Protein AF-A0A656JUF0-F1 (afdb_monomer)

Foldseek 3Di:
DVVCLVVVPDDDDDDPDDLCVPQDDDDCVVVSVVVSVSVVCSPDPVSNVD

Secondary structure (DSSP, 8-state):
-HHHHHTT-------SS-GGGS--SSTTHHHHHHHHHHHHHHTSHHHH--

pLDDT: mean 91.79, std 5.99, range [59.25, 97.69]

Mean predicted aligned error: 3.23 Å

Solvent-accessible surface area (backbone atoms only — not comparable to full-atom values): 3374 Å² total; per-residue (Å²): 104,69,68,36,60,78,66,60,48,91,79,90,84,87,68,101,58,58,80,86,60,75,67,80,72,62,96,53,46,71,64,48,50,56,53,52,53,50,55,59,50,67,70,38,74,73,51,72,73,112

InterPro domains:
  IPR005654 ATPase, AFG1-like [PF03969] (2-47)

Sequence (50 aa):
MDECYDRRIPLYVEAPVPMNELYTQGYLSFAFRRTLSRLQEMQLERFTES

Structure (mmCIF, N/CA/C/O backbone):
data_AF-A0A656JUF0-F1
#
_entry.id   AF-A0A656JUF0-F1
#
loop_
_atom_site.group_PDB
_atom_site.id
_atom_site.type_symbol
_atom_site.label_atom_id
_atom_site.label_alt_id
_atom_site.label_comp_id
_atom_site.label_asym_id
_atom_site.label_entity_id
_atom_site.label_seq_id
_atom_site.pdbx_PDB_ins_code
_atom_site.Cartn_x
_atom_site.Cartn_y
_atom_site.Cartn_z
_atom_site.occupancy
_atom_site.B_iso_or_equiv
_atom_site.auth_seq_id
_atom_site.auth_comp_id
_atom_site.auth_asym_id
_atom_site.auth_atom_id
_atom_site.pdbx_PDB_model_num
ATOM 1 N N . MET A 1 1 ? -1.021 8.672 1.114 1.00 87.06 1 MET A N 1
ATOM 2 C CA . MET A 1 1 ? -0.652 7.334 1.618 1.00 87.06 1 MET A CA 1
ATOM 3 C C . MET A 1 1 ? -0.126 7.433 3.029 1.00 87.06 1 MET A C 1
ATOM 5 O O . MET A 1 1 ? -0.893 7.124 3.924 1.00 87.06 1 MET A O 1
ATOM 9 N N . ASP A 1 2 ? 1.099 7.925 3.229 1.00 91.56 2 ASP A N 1
ATOM 10 C CA . ASP A 1 2 ? 1.715 7.970 4.564 1.00 91.56 2 ASP A CA 1
ATOM 11 C C . ASP A 1 2 ? 0.883 8.787 5.558 1.00 91.56 2 ASP A C 1
ATOM 13 O O . ASP A 1 2 ? 0.522 8.262 6.596 1.00 91.56 2 ASP A O 1
ATOM 17 N N . GLU A 1 3 ? 0.415 9.978 5.177 1.00 93.88 3 GLU A N 1
ATOM 18 C CA . GLU A 1 3 ? -0.491 10.784 6.014 1.00 93.88 3 GLU A CA 1
ATOM 19 C C . GLU A 1 3 ? -1.801 10.054 6.379 1.00 93.88 3 GLU A C 1
ATOM 21 O O . GLU A 1 3 ? -2.263 10.121 7.513 1.00 93.88 3 GLU A O 1
ATOM 26 N N . CYS A 1 4 ? -2.414 9.337 5.425 1.00 93.44 4 CYS A N 1
ATOM 27 C CA . CYS A 1 4 ? -3.645 8.578 5.676 1.00 93.44 4 CYS A CA 1
ATOM 28 C C . CYS A 1 4 ? -3.385 7.417 6.634 1.00 93.44 4 CYS A C 1
ATOM 30 O O . CYS A 1 4 ? -4.200 7.149 7.508 1.00 93.44 4 CYS A O 1
ATOM 32 N N . TYR A 1 5 ? -2.241 6.755 6.477 1.00 93.88 5 TYR A N 1
ATOM 33 C CA . TYR A 1 5 ? -1.796 5.704 7.373 1.00 93.88 5 TYR A CA 1
ATOM 34 C C . TYR A 1 5 ? -1.531 6.265 8.780 1.00 93.88 5 TYR A C 1
ATOM 36 O O . TYR A 1 5 ? -2.096 5.778 9.754 1.00 93.88 5 TYR A O 1
ATOM 44 N N . ASP A 1 6 ? -0.736 7.331 8.888 1.00 94.44 6 ASP A N 1
ATOM 45 C CA . ASP A 1 6 ? -0.309 7.918 10.163 1.00 94.44 6 ASP A CA 1
ATOM 46 C C . ASP A 1 6 ? -1.506 8.485 10.945 1.00 94.44 6 ASP A C 1
ATOM 48 O O . ASP A 1 6 ? -1.548 8.420 12.173 1.00 94.44 6 ASP A O 1
ATOM 52 N N . ARG A 1 7 ? -2.521 8.990 10.234 1.00 93.88 7 ARG A N 1
ATOM 53 C CA . ARG A 1 7 ? -3.759 9.525 10.819 1.00 93.88 7 ARG A CA 1
ATOM 54 C C . ARG A 1 7 ? -4.918 8.532 10.867 1.00 93.88 7 ARG A C 1
ATOM 56 O O . ARG A 1 7 ? -6.021 8.945 11.218 1.00 93.88 7 ARG A O 1
ATOM 63 N N . ARG A 1 8 ? -4.694 7.266 10.496 1.00 92.06 8 ARG A N 1
ATOM 64 C CA . ARG A 1 8 ? -5.721 6.206 10.425 1.00 92.06 8 ARG A CA 1
ATOM 65 C C . ARG A 1 8 ? -6.982 6.623 9.660 1.00 92.06 8 ARG A C 1
ATOM 67 O O . ARG A 1 8 ? -8.104 6.286 10.026 1.00 92.06 8 ARG A O 1
ATOM 74 N N . ILE A 1 9 ? -6.800 7.377 8.582 1.00 92.00 9 ILE A N 1
ATOM 75 C CA . ILE A 1 9 ? -7.894 7.779 7.704 1.00 92.00 9 ILE A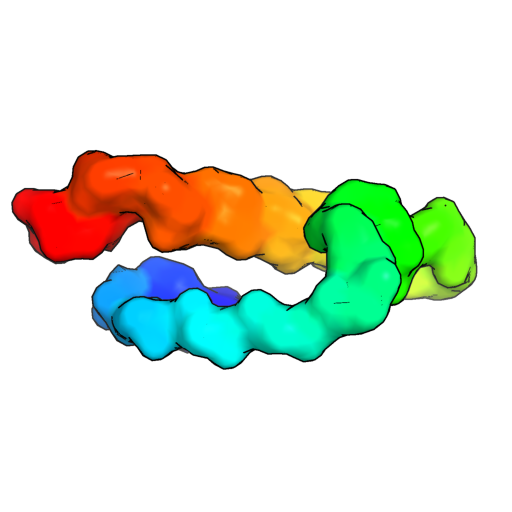 CA 1
ATOM 76 C C . ILE A 1 9 ? -8.221 6.607 6.772 1.00 92.00 9 ILE A C 1
ATOM 78 O O . ILE A 1 9 ? -7.315 6.134 6.075 1.00 92.00 9 ILE A O 1
ATOM 82 N N . PRO A 1 10 ? -9.492 6.159 6.706 1.00 90.06 10 PRO A N 1
ATOM 83 C CA . PRO A 1 10 ? -9.907 5.129 5.765 1.00 90.06 10 PRO A CA 1
ATOM 84 C C . PRO A 1 10 ? -9.552 5.517 4.329 1.00 90.06 10 PRO A C 1
ATOM 86 O O . PRO A 1 10 ? -9.849 6.625 3.878 1.00 90.06 10 PRO A O 1
ATOM 89 N N . LEU A 1 11 ? -8.921 4.594 3.607 1.00 91.88 11 LEU A N 1
ATOM 90 C CA . LEU A 1 11 ? -8.520 4.778 2.219 1.00 91.88 11 LEU A CA 1
ATOM 91 C C . LEU A 1 11 ? -9.132 3.668 1.369 1.00 91.88 11 LEU A C 1
ATOM 93 O O . LEU A 1 11 ? -8.867 2.491 1.597 1.00 91.88 11 LEU A O 1
ATOM 97 N N . TYR A 1 12 ? -9.907 4.057 0.361 1.00 91.88 12 TYR A N 1
ATOM 98 C CA . TYR A 1 12 ? -10.456 3.140 -0.631 1.00 91.88 12 TYR A CA 1
ATOM 99 C C . TYR A 1 12 ? -9.630 3.239 -1.912 1.00 91.88 12 TYR A C 1
ATOM 101 O O . TYR A 1 12 ? -9.417 4.335 -2.432 1.00 91.88 12 TYR A O 1
ATOM 109 N N . VAL A 1 13 ? -9.145 2.098 -2.401 1.00 91.31 13 VAL A N 1
ATOM 110 C CA . VAL A 1 13 ? -8.351 1.998 -3.630 1.00 91.31 13 VAL A CA 1
ATOM 111 C C . VAL A 1 13 ? -8.953 0.908 -4.499 1.00 91.31 13 VAL A C 1
ATOM 113 O O . VAL A 1 13 ? -9.158 -0.211 -4.035 1.00 91.31 13 VAL A O 1
ATOM 116 N N . GLU A 1 14 ? -9.199 1.232 -5.762 1.00 95.25 14 GLU A N 1
ATOM 117 C CA . GLU A 1 14 ? -9.669 0.292 -6.772 1.00 95.25 14 GLU A CA 1
ATOM 118 C C . GLU A 1 14 ? -8.618 0.172 -7.874 1.00 95.25 14 GLU A C 1
ATOM 120 O O . GLU A 1 14 ? -8.031 1.167 -8.307 1.00 95.25 14 GLU A O 1
ATOM 125 N N . ALA A 1 15 ? -8.361 -1.056 -8.312 1.00 95.94 15 ALA A N 1
ATOM 126 C CA . ALA A 1 15 ? -7.436 -1.340 -9.393 1.00 95.94 15 ALA A CA 1
ATOM 127 C C . ALA A 1 15 ? -7.857 -2.614 -10.139 1.00 95.94 15 ALA A C 1
ATOM 129 O O . ALA A 1 15 ? -8.425 -3.518 -9.525 1.00 95.94 15 ALA A O 1
ATOM 130 N N . PRO A 1 16 ? -7.534 -2.730 -11.441 1.00 97.69 16 PRO A N 1
ATOM 131 C CA . PRO A 1 16 ? -7.844 -3.921 -12.233 1.00 97.69 16 PRO A CA 1
ATOM 132 C C . PRO A 1 16 ? -6.945 -5.124 -11.904 1.00 97.69 16 PRO A C 1
ATOM 134 O O . PRO A 1 16 ? -7.155 -6.205 -12.447 1.00 97.69 16 PRO A O 1
ATOM 137 N N . VAL A 1 17 ? -5.928 -4.937 -11.059 1.00 96.94 17 VAL A N 1
ATOM 138 C CA . VAL A 1 17 ? -4.947 -5.962 -10.691 1.00 96.94 17 VAL A CA 1
ATOM 139 C C . VAL A 1 17 ? 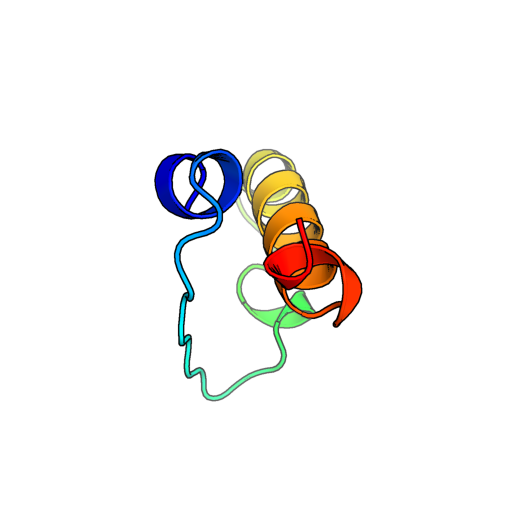-4.791 -6.049 -9.171 1.00 96.94 17 VAL A C 1
ATOM 141 O O . VAL A 1 17 ? -5.031 -5.058 -8.472 1.00 96.94 17 VAL A O 1
ATOM 144 N N . PRO A 1 18 ? -4.360 -7.208 -8.642 1.00 95.31 18 PRO A N 1
ATOM 145 C CA . PRO A 1 18 ? -4.020 -7.367 -7.233 1.00 95.31 18 PRO A CA 1
ATOM 146 C C . PRO A 1 18 ? -2.963 -6.366 -6.738 1.00 95.31 18 PRO A C 1
ATOM 148 O O . PRO A 1 18 ? -2.108 -5.891 -7.485 1.00 95.31 18 PRO A O 1
ATOM 151 N N . MET A 1 19 ? -2.972 -6.077 -5.434 1.00 93.81 19 MET A N 1
ATOM 152 C CA . MET A 1 19 ? -2.117 -5.046 -4.830 1.00 93.81 19 MET A CA 1
ATOM 153 C C . MET A 1 19 ? -0.609 -5.320 -4.987 1.00 93.81 19 MET A C 1
ATOM 155 O O . MET A 1 19 ? 0.183 -4.397 -5.177 1.00 93.81 19 MET A O 1
ATOM 159 N N . ASN A 1 20 ? -0.209 -6.593 -4.946 1.00 93.38 20 ASN A N 1
ATOM 160 C CA . ASN A 1 20 ? 1.167 -7.047 -5.176 1.00 93.38 20 ASN A CA 1
ATOM 161 C C . ASN A 1 20 ? 1.618 -6.913 -6.644 1.00 93.38 20 ASN A C 1
ATOM 163 O O . ASN A 1 20 ? 2.807 -7.065 -6.919 1.00 93.38 20 ASN A O 1
ATOM 167 N N . GLU A 1 21 ? 0.702 -6.611 -7.566 1.00 95.50 21 GLU A N 1
ATOM 168 C CA . GLU A 1 21 ? 0.968 -6.416 -8.996 1.00 95.50 21 GLU A CA 1
ATOM 169 C C . GLU A 1 21 ? 0.880 -4.944 -9.432 1.00 95.50 21 GLU A C 1
ATOM 171 O O . GLU A 1 21 ? 1.247 -4.612 -10.557 1.00 95.50 21 GLU A O 1
ATOM 176 N N . LEU A 1 22 ? 0.473 -4.035 -8.538 1.00 94.38 22 LEU A N 1
ATOM 177 C CA . LEU A 1 22 ? 0.365 -2.597 -8.824 1.00 94.38 22 LEU A CA 1
ATOM 178 C C . LEU A 1 22 ? 1.690 -1.956 -9.264 1.00 94.38 22 LEU A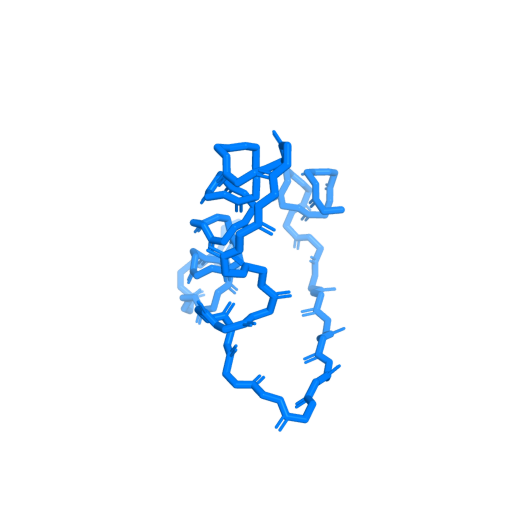 C 1
ATOM 180 O O . LEU A 1 22 ? 1.686 -0.968 -9.998 1.00 94.38 22 LEU A O 1
ATOM 184 N N . TYR A 1 23 ? 2.822 -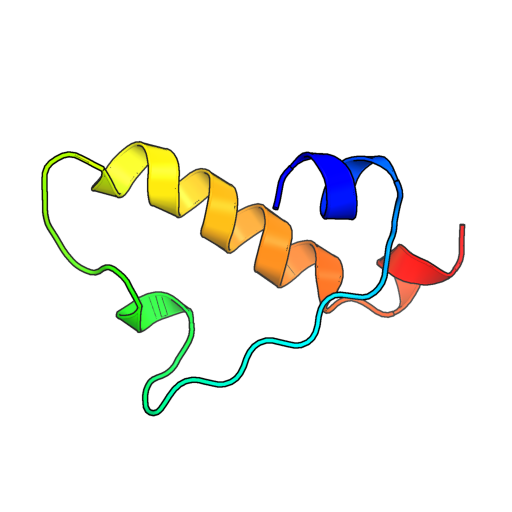2.492 -8.802 1.00 95.00 23 TYR A N 1
ATOM 185 C CA . TYR A 1 23 ? 4.149 -2.031 -9.198 1.00 95.00 23 TYR A CA 1
ATOM 186 C C . TYR A 1 23 ? 5.167 -3.168 -9.091 1.00 95.00 23 TYR A C 1
ATOM 188 O O . TYR A 1 23 ? 5.698 -3.466 -8.020 1.00 95.00 23 TYR A O 1
ATOM 196 N N . THR A 1 24 ? 5.438 -3.817 -10.218 1.00 89.94 24 THR A N 1
ATOM 197 C CA . THR A 1 24 ? 6.279 -5.021 -10.272 1.00 89.94 24 THR A CA 1
ATOM 198 C C . THR A 1 24 ? 7.760 -4.715 -10.490 1.00 89.94 24 THR A C 1
ATOM 200 O O . THR A 1 24 ? 8.619 -5.441 -9.993 1.00 89.94 24 THR A O 1
ATOM 203 N N . GLN A 1 25 ? 8.081 -3.640 -11.213 1.00 90.62 25 GLN A N 1
ATOM 204 C CA . GLN A 1 25 ? 9.450 -3.288 -11.587 1.00 90.62 25 GLN A CA 1
ATOM 205 C C . GLN A 1 25 ? 9.614 -1.785 -11.822 1.00 90.62 25 GLN A C 1
ATOM 207 O O . GLN A 1 25 ? 8.664 -1.079 -12.152 1.00 90.62 25 GLN A O 1
ATOM 212 N N . GLY A 1 26 ? 10.851 -1.305 -11.691 1.00 92.38 26 GLY A N 1
ATOM 213 C CA . GLY A 1 26 ? 11.223 0.087 -11.934 1.00 92.38 26 GLY A CA 1
ATOM 214 C C . GLY A 1 26 ? 11.947 0.730 -10.755 1.00 92.38 26 GLY A C 1
ATOM 215 O O . GLY A 1 26 ? 12.138 0.126 -9.696 1.00 92.38 26 GLY A O 1
ATOM 216 N N . TYR A 1 27 ? 12.355 1.982 -10.947 1.00 93.56 27 TYR A N 1
ATOM 217 C CA . TYR A 1 27 ? 13.182 2.737 -10.001 1.00 93.56 27 TYR A CA 1
ATOM 218 C C . TYR A 1 27 ? 12.583 2.822 -8.585 1.00 93.56 27 TYR A C 1
ATOM 220 O O . TYR A 1 27 ? 13.312 2.830 -7.596 1.00 93.56 27 TYR A O 1
ATOM 228 N N . LEU A 1 28 ? 11.253 2.818 -8.462 1.00 94.38 28 LEU A N 1
ATOM 229 C CA . LEU A 1 28 ? 10.568 2.980 -7.179 1.00 94.38 28 LEU A CA 1
ATOM 230 C C . LEU A 1 28 ? 10.255 1.658 -6.470 1.00 94.38 28 LEU A C 1
ATOM 232 O O . LEU A 1 28 ? 9.626 1.686 -5.418 1.00 94.38 28 LEU A O 1
ATOM 236 N N . SER A 1 29 ? 10.722 0.508 -6.967 1.00 92.12 29 SER A N 1
ATOM 237 C CA . SER A 1 29 ? 10.321 -0.815 -6.448 1.00 92.12 29 SER A CA 1
ATOM 238 C C . SER A 1 29 ? 10.565 -0.988 -4.940 1.00 92.12 29 SER A C 1
ATOM 240 O O . SER A 1 29 ? 9.810 -1.666 -4.248 1.00 92.12 29 SER A O 1
ATOM 242 N N . PHE A 1 30 ? 11.619 -0.379 -4.388 1.00 89.88 30 PHE A N 1
ATOM 243 C CA . PHE A 1 30 ? 11.876 -0.418 -2.943 1.00 89.88 30 PHE A CA 1
ATOM 244 C C . PHE A 1 30 ? 10.974 0.534 -2.147 1.00 89.88 30 PHE A C 1
ATOM 246 O O . PHE A 1 30 ? 10.473 0.166 -1.087 1.00 89.88 30 PHE A O 1
ATOM 253 N N . ALA A 1 31 ? 10.742 1.746 -2.656 1.00 91.25 31 ALA A N 1
ATOM 254 C CA . ALA A 1 31 ? 9.824 2.688 -2.024 1.00 91.25 31 ALA A CA 1
ATOM 255 C C . ALA A 1 31 ? 8.388 2.145 -2.037 1.00 91.25 31 ALA A C 1
ATOM 257 O O . ALA A 1 31 ? 7.7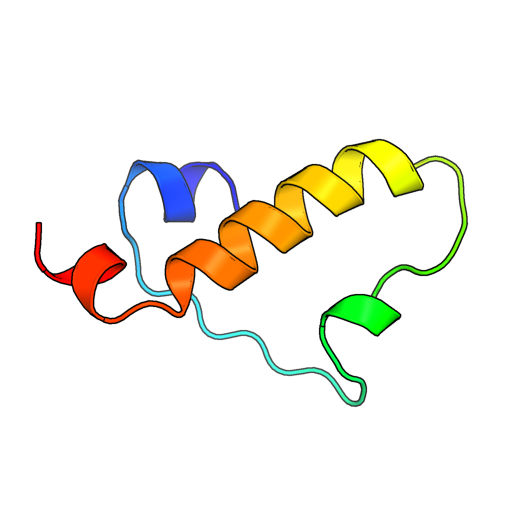15 2.177 -1.009 1.00 91.25 31 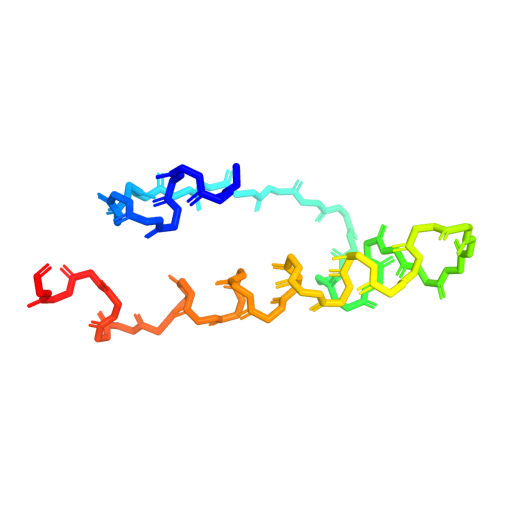ALA A O 1
ATOM 258 N N . PHE A 1 32 ? 7.971 1.548 -3.156 1.00 94.69 32 PHE A N 1
ATOM 259 C CA . PHE A 1 32 ? 6.654 0.947 -3.310 1.00 94.69 32 PHE A CA 1
ATOM 260 C C . PHE A 1 32 ? 6.435 -0.239 -2.371 1.00 94.69 32 PHE A C 1
ATOM 262 O O . PHE A 1 32 ? 5.351 -0.375 -1.817 1.00 94.69 32 PHE A O 1
ATOM 269 N N . ARG A 1 33 ? 7.464 -1.056 -2.100 1.00 93.31 33 ARG A N 1
ATOM 270 C CA . ARG A 1 33 ? 7.365 -2.128 -1.092 1.00 93.31 33 ARG A CA 1
ATOM 271 C C . ARG A 1 33 ? 6.919 -1.606 0.277 1.00 93.31 33 ARG A C 1
ATOM 273 O O . ARG A 1 33 ? 6.103 -2.253 0.920 1.00 93.31 33 ARG A O 1
ATOM 280 N N . ARG A 1 34 ? 7.378 -0.419 0.696 1.00 93.62 34 ARG A N 1
ATOM 281 C CA . ARG A 1 34 ? 6.915 0.207 1.950 1.00 93.62 34 ARG A CA 1
ATOM 282 C C . ARG A 1 34 ? 5.451 0.638 1.870 1.00 93.62 34 ARG A C 1
ATOM 284 O O . ARG A 1 34 ? 4.711 0.447 2.829 1.00 93.62 34 ARG A O 1
ATOM 291 N N . THR A 1 35 ? 5.031 1.192 0.734 1.00 95.00 35 THR A N 1
ATOM 292 C CA . THR A 1 35 ? 3.627 1.546 0.482 1.00 95.00 35 THR A CA 1
ATOM 293 C C . THR A 1 35 ? 2.726 0.313 0.519 1.00 95.00 35 THR A C 1
ATOM 295 O O . THR A 1 35 ? 1.683 0.355 1.163 1.00 95.00 35 THR A O 1
ATOM 298 N N . LEU A 1 36 ? 3.149 -0.791 -0.103 1.00 95.75 36 LEU A N 1
ATOM 299 C CA . LEU A 1 36 ? 2.421 -2.058 -0.107 1.00 95.75 36 LEU A CA 1
ATOM 300 C C . LEU A 1 36 ? 2.244 -2.605 1.314 1.00 95.75 36 LEU A C 1
ATOM 302 O O . LEU A 1 36 ? 1.131 -2.964 1.679 1.00 95.75 36 LEU A O 1
ATOM 306 N N . SER A 1 37 ? 3.298 -2.602 2.137 1.00 95.25 37 SER A N 1
ATOM 307 C CA . SER A 1 37 ? 3.191 -3.032 3.539 1.00 95.25 37 SER A CA 1
ATOM 308 C C . SER A 1 37 ? 2.200 -2.183 4.338 1.00 95.25 37 SER A C 1
ATOM 310 O O . SER A 1 37 ? 1.386 -2.736 5.070 1.00 95.25 37 SER A O 1
ATOM 312 N N . ARG A 1 38 ? 2.212 -0.855 4.157 1.00 95.25 38 ARG A N 1
ATOM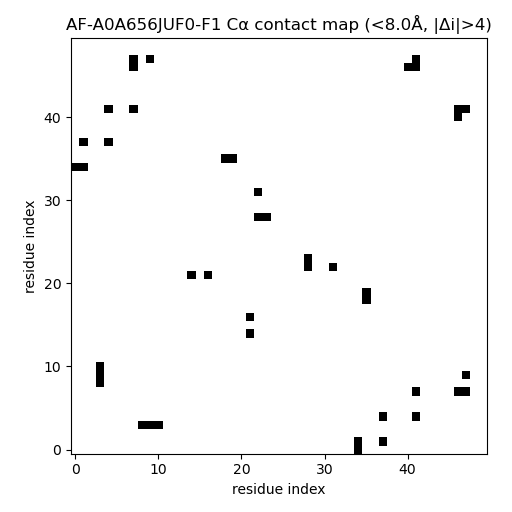 313 C CA . ARG A 1 38 ? 1.243 0.043 4.808 1.00 95.25 38 ARG A CA 1
ATOM 314 C C . ARG A 1 38 ? -0.187 -0.250 4.364 1.00 95.25 38 ARG A C 1
ATOM 316 O O . ARG A 1 38 ? -1.068 -0.344 5.205 1.00 95.25 38 ARG A O 1
ATOM 323 N N . LEU A 1 39 ? -0.416 -0.427 3.062 1.00 95.19 39 LEU A N 1
ATOM 324 C CA . LEU A 1 39 ? -1.738 -0.779 2.540 1.00 95.19 39 LEU A CA 1
ATOM 325 C C . LEU A 1 39 ? -2.238 -2.114 3.109 1.00 95.19 39 LEU A C 1
ATOM 327 O O . LEU A 1 39 ? -3.397 -2.200 3.493 1.00 95.19 39 LEU A O 1
ATOM 331 N N . GLN A 1 40 ? -1.373 -3.126 3.203 1.00 94.44 40 GLN A N 1
ATOM 332 C CA . GLN A 1 40 ? -1.713 -4.423 3.799 1.00 94.44 40 GLN A CA 1
ATOM 333 C C . GLN A 1 40 ? -2.074 -4.300 5.281 1.00 94.44 40 GLN A C 1
ATOM 335 O O . GLN A 1 40 ? -3.023 -4.926 5.740 1.00 94.44 40 GLN A O 1
ATOM 340 N N . GLU A 1 41 ? -1.344 -3.480 6.032 1.00 95.12 41 GLU A N 1
ATOM 341 C CA . GLU A 1 41 ? -1.648 -3.222 7.438 1.00 95.12 41 GLU A CA 1
ATOM 342 C C . GLU A 1 41 ? -2.975 -2.471 7.613 1.00 95.12 41 GLU A C 1
ATOM 344 O O . GLU A 1 41 ? -3.763 -2.835 8.483 1.00 95.12 41 GLU A O 1
ATOM 349 N N . MET A 1 42 ? -3.274 -1.511 6.732 1.00 94.50 42 MET A N 1
ATOM 350 C CA . MET A 1 42 ? -4.545 -0.771 6.714 1.00 94.50 42 MET A CA 1
ATOM 351 C C . MET A 1 42 ? -5.775 -1.646 6.424 1.00 94.50 42 MET A C 1
ATOM 353 O O . MET A 1 42 ? -6.892 -1.201 6.671 1.00 94.50 42 MET A O 1
ATOM 357 N N . GLN A 1 43 ? -5.599 -2.869 5.907 1.00 92.75 43 GLN A N 1
ATOM 358 C CA . GLN A 1 43 ? -6.696 -3.823 5.686 1.00 92.75 43 GLN A CA 1
ATOM 359 C C . GLN A 1 43 ? -7.073 -4.628 6.936 1.00 92.75 43 GLN A C 1
ATOM 361 O O . GLN A 1 43 ? -8.067 -5.350 6.920 1.00 92.75 43 GLN A O 1
ATOM 366 N N . LEU A 1 44 ? -6.275 -4.560 8.001 1.00 92.81 44 LEU A N 1
ATOM 367 C CA . LEU A 1 44 ? -6.503 -5.346 9.209 1.00 92.81 44 LEU A CA 1
ATOM 368 C C . LEU A 1 44 ? -7.545 -4.648 10.084 1.00 92.81 44 LEU A C 1
ATOM 370 O O . LEU A 1 44 ? -7.424 -3.453 10.322 1.00 92.81 44 LEU A O 1
ATOM 374 N N . GLU A 1 45 ? -8.515 -5.394 10.622 1.00 84.00 45 GLU A N 1
ATOM 375 C CA . GLU A 1 45 ? -9.593 -4.842 11.471 1.00 84.00 45 GLU A CA 1
ATOM 376 C C . GLU A 1 45 ? -9.035 -3.975 12.611 1.00 84.00 45 GLU A C 1
ATOM 378 O O . GLU A 1 45 ? -9.438 -2.826 12.791 1.00 84.00 45 GLU A O 1
ATOM 383 N N . ARG A 1 46 ? -7.973 -4.465 13.265 1.00 88.44 46 ARG A N 1
ATOM 384 C CA . ARG A 1 46 ? -7.262 -3.756 14.340 1.00 88.44 46 ARG A CA 1
ATOM 385 C C . ARG A 1 46 ? -6.699 -2.385 13.960 1.00 88.44 46 ARG A C 1
ATOM 387 O O . ARG A 1 46 ? -6.348 -1.614 14.846 1.00 88.44 46 ARG A O 1
ATOM 394 N N . PHE A 1 47 ? -6.523 -2.091 12.672 1.00 87.62 47 PHE A N 1
ATOM 395 C CA . PHE A 1 47 ? -5.916 -0.837 12.233 1.00 87.62 47 PHE A CA 1
ATOM 396 C C . PHE A 1 47 ? -6.825 0.364 12.519 1.00 87.62 47 PHE A C 1
ATOM 398 O O . PHE A 1 47 ? -6.335 1.437 12.864 1.00 87.62 47 PHE A O 1
ATOM 405 N N . THR A 1 48 ? -8.141 0.178 12.414 1.00 81.19 48 THR A N 1
ATOM 406 C CA . THR A 1 48 ? -9.146 1.227 12.651 1.00 81.19 48 THR A CA 1
ATOM 407 C C . THR A 1 48 ? -9.743 1.208 14.060 1.00 81.19 48 THR A C 1
ATOM 409 O O . THR A 1 48 ? -10.507 2.102 14.405 1.00 81.19 48 THR A O 1
ATOM 412 N N . GLU A 1 49 ? -9.405 0.212 14.881 1.00 76.88 49 GLU A N 1
ATOM 413 C CA . GLU A 1 49 ? -9.948 0.013 16.236 1.00 76.88 49 GLU A CA 1
ATOM 414 C C . GLU A 1 49 ? -9.224 0.818 17.339 1.00 76.88 49 GLU A C 1
ATOM 416 O O . GLU A 1 49 ? -9.549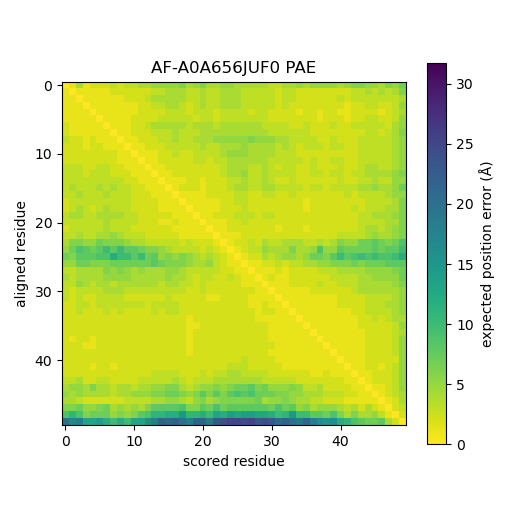 0.669 18.516 1.00 76.88 49 GLU A O 1
ATOM 421 N N . SER A 1 50 ? -8.237 1.660 16.996 1.00 59.25 50 SER A N 1
ATOM 422 C CA . SER A 1 50 ? -7.408 2.432 17.947 1.00 59.25 50 SER A CA 1
ATOM 423 C C . SER A 1 50 ? -7.423 3.935 17.724 1.00 59.25 50 SER A C 1
ATOM 425 O O . SER A 1 50 ? -7.327 4.378 16.557 1.00 59.25 50 SER A O 1
#

Radius of gyration: 11.65 Å; Cα contacts (8 Å, |Δi|>4): 22; chains: 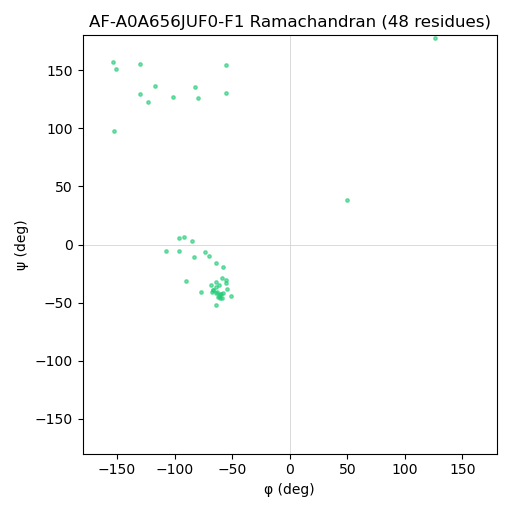1; bounding box: 24×18×30 Å

Organism: NCBI:txid1194405